Protein AF-A0A496AY98-F1 (afdb_monomer)

Foldseek 3Di:
DPVVVVVLVVLVVVLVVLVVVPVVPDPDPPPPPPPPPDDPDPLLVVLLVVLVVPQPLVLLLQLLLLLQQQLLQLLVVQCVVCVVDVPDPRHSVVSNVRSNVVNVVSVCCLVPPQDDDDCVVVPPDDPVSVVSNSVSNRVVNNVSSVVSSVSSNVSNCSVSVSVVVVVVVVVVVVD

Structure (mmCIF, N/CA/C/O backbone):
data_AF-A0A496AY98-F1
#
_entry.id   AF-A0A496AY98-F1
#
loop_
_atom_site.group_PDB
_atom_site.id
_atom_site.type_symbol
_atom_site.label_atom_id
_atom_site.label_alt_id
_atom_site.label_comp_id
_atom_site.label_asym_id
_atom_site.label_entity_id
_atom_site.label_seq_id
_atom_site.pdbx_PDB_ins_code
_atom_site.Cartn_x
_atom_site.Cartn_y
_atom_site.Cartn_z
_atom_site.occupancy
_atom_site.B_iso_or_equiv
_atom_site.auth_seq_id
_atom_site.auth_comp_id
_atom_site.auth_asym_id
_atom_site.auth_atom_id
_atom_site.pdbx_PDB_model_num
ATOM 1 N N . MET A 1 1 ? 15.383 -23.685 -27.620 1.00 56.69 1 MET A N 1
ATOM 2 C CA . MET A 1 1 ? 14.454 -22.530 -27.509 1.00 56.69 1 MET A CA 1
ATOM 3 C C . MET A 1 1 ? 13.157 -22.767 -26.703 1.00 56.69 1 MET 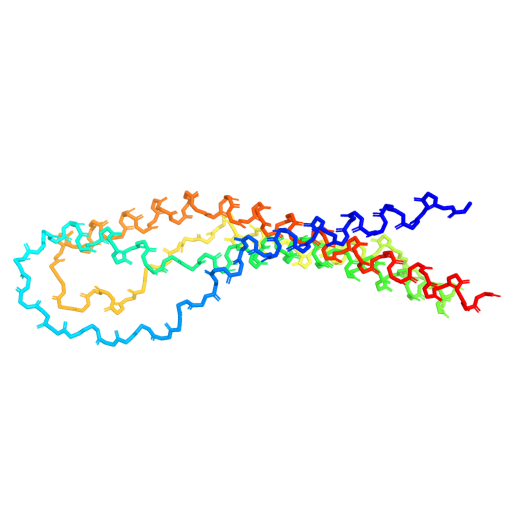A C 1
ATOM 5 O O . MET A 1 1 ? 12.570 -21.782 -26.281 1.00 56.69 1 MET A O 1
ATOM 9 N N . LYS A 1 2 ? 12.703 -23.999 -26.395 1.00 60.91 2 LYS A N 1
ATOM 10 C CA . LYS A 1 2 ? 11.416 -24.236 -25.680 1.00 60.91 2 LYS A CA 1
ATOM 11 C C . LYS A 1 2 ? 11.370 -23.822 -24.195 1.00 60.91 2 LYS A C 1
ATOM 13 O O . LYS A 1 2 ? 10.310 -23.447 -23.707 1.00 60.91 2 LYS A O 1
ATOM 18 N N . VAL A 1 3 ? 12.503 -23.826 -23.490 1.00 62.78 3 VAL A N 1
ATOM 19 C CA . VAL A 1 3 ? 12.557 -23.615 -22.025 1.00 62.78 3 VAL A CA 1
ATOM 20 C C . VAL A 1 3 ? 12.159 -22.189 -21.601 1.00 62.78 3 VAL A C 1
ATOM 22 O O . VAL A 1 3 ? 11.582 -21.991 -20.536 1.00 62.78 3 VAL A O 1
ATOM 25 N N . ARG A 1 4 ? 12.384 -21.185 -22.464 1.00 72.31 4 ARG A N 1
ATOM 26 C CA . ARG A 1 4 ? 11.986 -19.791 -22.191 1.00 72.31 4 ARG A CA 1
ATOM 27 C C . ARG A 1 4 ? 10.464 -19.588 -22.224 1.00 72.31 4 ARG A C 1
ATOM 29 O O . ARG A 1 4 ? 9.971 -18.671 -21.581 1.00 72.31 4 ARG A O 1
ATOM 36 N N . SER A 1 5 ? 9.713 -20.426 -22.944 1.00 75.88 5 SER A N 1
ATOM 37 C CA . SER A 1 5 ? 8.254 -20.286 -23.081 1.00 75.88 5 SER A CA 1
ATOM 38 C C . SER A 1 5 ? 7.500 -20.847 -21.870 1.00 75.88 5 SER A C 1
ATOM 40 O O . SER A 1 5 ? 6.614 -20.186 -21.331 1.00 75.88 5 SER A O 1
ATOM 42 N N . THR A 1 6 ? 7.907 -22.013 -21.364 1.00 75.81 6 THR A N 1
ATOM 43 C CA . THR A 1 6 ? 7.292 -22.643 -20.184 1.00 75.81 6 THR A CA 1
ATOM 44 C C . THR A 1 6 ? 7.462 -21.811 -18.917 1.00 75.81 6 THR A C 1
ATOM 46 O O . THR A 1 6 ? 6.512 -21.682 -18.148 1.00 75.81 6 THR A O 1
ATOM 49 N N . PHE A 1 7 ? 8.622 -21.176 -18.724 1.00 76.38 7 PHE A N 1
ATOM 50 C CA . PHE A 1 7 ? 8.847 -20.285 -17.581 1.00 76.38 7 PHE A CA 1
ATOM 51 C C . PHE A 1 7 ? 7.909 -19.062 -17.598 1.00 76.38 7 PHE A C 1
ATOM 53 O O . PHE A 1 7 ? 7.375 -18.677 -16.561 1.00 76.38 7 PHE A O 1
ATOM 60 N N . ARG A 1 8 ? 7.634 -18.497 -18.784 1.00 67.88 8 ARG A N 1
ATOM 61 C CA . ARG A 1 8 ? 6.717 -17.353 -18.961 1.00 67.88 8 ARG A CA 1
ATOM 62 C C . ARG A 1 8 ? 5.273 -17.718 -18.621 1.00 67.88 8 ARG A C 1
ATOM 64 O O . ARG A 1 8 ? 4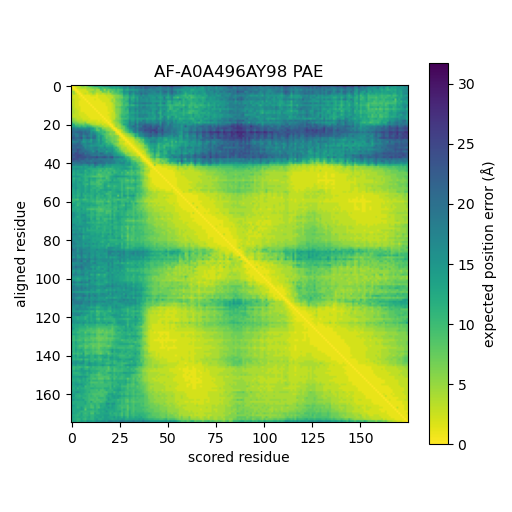.608 -16.977 -17.901 1.00 67.88 8 ARG A O 1
ATOM 71 N N . ILE A 1 9 ? 4.807 -18.869 -19.110 1.00 79.81 9 ILE A N 1
ATOM 72 C CA . ILE A 1 9 ? 3.455 -19.372 -18.827 1.00 79.81 9 ILE A CA 1
ATOM 73 C C . ILE A 1 9 ? 3.299 -19.641 -17.330 1.00 79.81 9 ILE A C 1
ATOM 75 O O . ILE A 1 9 ? 2.284 -19.264 -16.752 1.00 79.81 9 ILE A O 1
ATOM 79 N N . LEU A 1 10 ? 4.317 -20.224 -16.690 1.00 78.94 10 LEU A N 1
ATOM 80 C CA . LEU A 1 10 ? 4.304 -20.493 -15.255 1.00 78.94 10 LEU A CA 1
ATOM 81 C C . LEU A 1 10 ? 4.276 -19.199 -14.428 1.00 78.94 10 LEU A C 1
ATOM 83 O O . LEU A 1 10 ? 3.477 -19.096 -13.502 1.00 78.94 10 LEU A O 1
ATOM 87 N N . ALA A 1 11 ? 5.085 -18.197 -14.783 1.00 75.06 11 ALA A N 1
ATOM 88 C CA . ALA A 1 11 ? 5.097 -16.902 -14.102 1.00 75.06 11 ALA A CA 1
ATOM 89 C C . ALA A 1 11 ? 3.743 -16.177 -14.217 1.00 75.06 11 ALA A C 1
ATOM 91 O O . ALA A 1 11 ? 3.224 -15.682 -13.217 1.00 75.06 11 ALA A O 1
ATOM 92 N N . LEU A 1 12 ? 3.129 -16.182 -15.407 1.00 74.62 12 LEU A N 1
ATOM 93 C CA . LEU A 1 12 ? 1.782 -15.641 -15.617 1.00 74.62 12 LEU A CA 1
ATOM 94 C C . LEU A 1 12 ? 0.715 -16.421 -14.844 1.00 74.62 12 LEU A C 1
ATOM 96 O O . LEU A 1 12 ? -0.169 -15.812 -14.251 1.00 74.62 12 LEU A O 1
ATOM 100 N N . LEU A 1 13 ? 0.801 -17.753 -14.802 1.00 77.44 13 LEU A N 1
ATOM 101 C CA . LEU A 1 13 ? -0.115 -18.586 -14.020 1.00 77.44 13 LEU A CA 1
ATOM 102 C C . LEU A 1 13 ? 0.003 -18.300 -12.525 1.00 77.44 13 LEU A C 1
ATOM 104 O O . LEU A 1 13 ? -1.017 -18.142 -11.865 1.00 77.44 13 LEU A O 1
ATOM 108 N N . ILE A 1 14 ? 1.220 -18.174 -11.994 1.00 78.00 14 ILE A N 1
ATOM 109 C CA . ILE A 1 14 ? 1.449 -17.820 -10.588 1.00 78.00 14 ILE A CA 1
ATOM 110 C C . ILE A 1 14 ? 0.893 -16.420 -10.300 1.00 78.00 14 ILE A C 1
ATOM 112 O O . ILE A 1 14 ? 0.160 -16.248 -9.326 1.00 78.00 14 ILE A O 1
ATOM 116 N N . ALA A 1 15 ? 1.145 -15.442 -11.176 1.00 71.50 15 ALA A N 1
ATOM 117 C CA . ALA A 1 15 ? 0.587 -14.097 -11.058 1.00 71.50 15 ALA A CA 1
ATOM 118 C C . ALA A 1 15 ? -0.952 -14.108 -11.048 1.00 71.50 15 ALA A C 1
ATOM 120 O O . ALA A 1 15 ? -1.578 -13.503 -10.176 1.00 71.50 15 ALA A O 1
ATOM 121 N N . LEU A 1 16 ? -1.571 -14.849 -11.972 1.00 71.50 16 LEU A N 1
ATOM 122 C CA . LEU A 1 16 ? -3.023 -14.995 -12.070 1.00 71.50 16 LEU A CA 1
ATOM 123 C C . LEU A 1 16 ? -3.616 -15.754 -10.879 1.00 71.50 16 LEU A C 1
ATOM 125 O O . LEU A 1 16 ? -4.695 -15.393 -10.423 1.00 71.50 16 LEU A O 1
ATOM 129 N N . LEU A 1 17 ? -2.935 -16.765 -10.335 1.00 73.19 17 LEU A N 1
ATOM 130 C CA . LEU A 1 17 ? -3.382 -17.495 -9.143 1.00 73.19 17 LEU A CA 1
ATOM 131 C C . LEU A 1 17 ? -3.328 -16.612 -7.887 1.00 73.19 17 LEU A C 1
ATOM 133 O O . LEU A 1 17 ? -4.267 -16.622 -7.084 1.00 73.19 17 LEU A O 1
ATOM 137 N N . ILE A 1 18 ? -2.293 -15.777 -7.750 1.00 67.94 18 ILE A N 1
ATOM 138 C CA . ILE A 1 18 ? -2.200 -14.769 -6.682 1.00 67.94 18 ILE A CA 1
ATOM 139 C C . ILE A 1 18 ? -3.314 -13.717 -6.842 1.00 67.94 18 ILE A C 1
ATOM 141 O O . ILE A 1 18 ? -3.969 -13.344 -5.872 1.00 67.94 18 ILE A O 1
ATOM 145 N N . PHE A 1 19 ? -3.616 -13.284 -8.068 1.00 64.31 19 PHE A N 1
ATOM 146 C CA . PHE A 1 19 ? -4.676 -12.300 -8.315 1.00 64.31 19 PHE A CA 1
ATOM 147 C C . PHE A 1 19 ? -6.093 -12.875 -8.133 1.00 64.31 19 PHE A C 1
ATOM 149 O O . PHE A 1 19 ? -6.990 -12.218 -7.595 1.00 64.31 19 PHE A O 1
ATOM 156 N N . ARG A 1 20 ? -6.309 -14.131 -8.543 1.00 66.62 20 ARG A N 1
ATOM 157 C CA . ARG A 1 20 ? -7.599 -14.834 -8.450 1.00 66.62 20 ARG A CA 1
ATOM 158 C C . ARG A 1 20 ? -7.953 -15.209 -7.012 1.00 66.62 20 ARG A C 1
ATOM 160 O O . ARG A 1 20 ? -9.119 -15.153 -6.638 1.00 66.62 20 ARG A O 1
ATOM 167 N N . SER A 1 21 ? -6.959 -15.525 -6.184 1.00 56.84 21 SER A N 1
ATOM 168 C CA . SER A 1 21 ? -7.164 -15.765 -4.747 1.00 56.84 21 SER A CA 1
ATOM 169 C C . SER A 1 21 ? -7.500 -14.485 -3.965 1.00 56.84 21 SER A C 1
ATOM 171 O O . SER A 1 21 ? -8.144 -14.556 -2.918 1.00 56.84 21 SER A O 1
ATOM 173 N N . HIS A 1 22 ? -7.151 -13.305 -4.490 1.00 52.56 22 HIS A N 1
ATOM 174 C CA . HIS A 1 22 ? -7.416 -12.016 -3.842 1.00 52.56 22 HIS A CA 1
ATOM 175 C C . HIS A 1 22 ? -8.598 -11.219 -4.405 1.00 52.56 22 HIS A C 1
ATOM 177 O O . HIS A 1 22 ? -9.028 -10.263 -3.764 1.00 52.56 22 HIS A O 1
ATOM 183 N N . SER A 1 23 ? -9.194 -11.620 -5.529 1.00 47.19 23 SER A N 1
ATOM 184 C CA . SER A 1 23 ? -10.321 -10.906 -6.159 1.00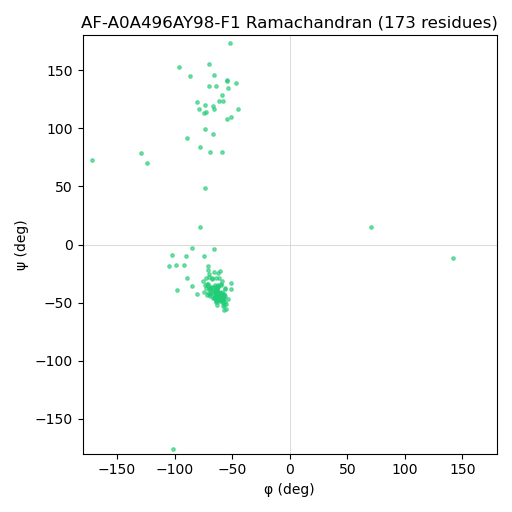 47.19 23 SER A CA 1
ATOM 185 C C . SER A 1 23 ? -11.689 -11.129 -5.493 1.00 47.19 23 SER A C 1
ATOM 187 O O . SER A 1 23 ? -12.705 -10.662 -6.002 1.00 47.19 23 SER A O 1
ATOM 189 N N . VAL A 1 24 ? -11.741 -11.665 -4.266 1.00 50.00 24 VAL A N 1
ATOM 190 C CA . VAL A 1 24 ? -12.895 -11.480 -3.353 1.00 50.00 24 VAL A CA 1
ATOM 191 C C . VAL A 1 24 ? -12.889 -10.038 -2.795 1.00 50.00 24 VAL A C 1
ATOM 193 O O . VAL A 1 24 ? -12.958 -9.791 -1.591 1.00 50.00 24 VAL A O 1
ATOM 196 N N . PHE A 1 25 ? -12.731 -9.051 -3.680 1.00 52.72 25 PHE A N 1
ATOM 197 C CA . PHE A 1 25 ? -12.411 -7.659 -3.369 1.00 52.72 25 PHE A CA 1
ATOM 198 C C . PHE A 1 25 ? -13.449 -6.707 -3.956 1.00 52.72 25 PHE A C 1
ATOM 200 O O . PHE A 1 25 ? -13.190 -5.890 -4.832 1.00 52.72 25 PHE A O 1
ATOM 207 N N . GLY A 1 26 ? -14.636 -6.752 -3.371 1.00 44.59 26 GLY A N 1
ATOM 208 C CA . GLY A 1 26 ? -15.687 -5.790 -3.655 1.00 44.59 26 GLY A CA 1
ATOM 209 C C . GLY A 1 26 ? -16.848 -5.971 -2.702 1.00 44.59 26 GLY A C 1
ATOM 210 O O . GLY A 1 26 ? -17.906 -6.432 -3.106 1.00 44.59 26 GLY A O 1
ATOM 211 N N . ARG A 1 27 ? -16.694 -5.586 -1.428 1.00 52.72 27 ARG A N 1
ATOM 212 C CA . ARG A 1 27 ? -17.889 -5.091 -0.740 1.00 52.72 27 ARG A CA 1
ATOM 213 C C . ARG A 1 27 ? -18.126 -3.711 -1.338 1.00 52.72 27 ARG A C 1
ATOM 215 O O . ARG A 1 27 ? -17.418 -2.772 -0.984 1.00 52.72 27 ARG A O 1
ATOM 222 N N . GLY A 1 28 ? -19.053 -3.628 -2.293 1.00 53.25 28 GLY A N 1
ATOM 223 C CA . GLY A 1 28 ? -19.648 -2.356 -2.695 1.00 53.25 28 GLY A CA 1
ATOM 224 C C . GLY A 1 28 ? -20.189 -1.600 -1.471 1.00 53.25 28 GLY A C 1
ATOM 225 O O . GLY A 1 28 ? -20.172 -2.153 -0.361 1.00 53.25 28 GLY A O 1
ATOM 226 N N . PRO A 1 29 ? -20.652 -0.348 -1.635 1.00 52.97 29 PRO A N 1
ATOM 227 C CA . PRO A 1 29 ? -21.286 0.401 -0.552 1.00 52.97 29 PRO A CA 1
ATOM 228 C C . PRO A 1 29 ? -22.272 -0.522 0.163 1.00 52.97 29 PRO A C 1
ATOM 230 O O . PRO A 1 29 ? -23.173 -1.077 -0.469 1.00 52.97 29 PRO A O 1
ATOM 233 N N . ARG A 1 30 ? -22.017 -0.803 1.452 1.00 57.91 30 ARG A N 1
ATOM 234 C CA . ARG A 1 30 ? -22.844 -1.766 2.181 1.00 57.91 30 ARG A CA 1
ATOM 235 C C . ARG A 1 30 ? -24.273 -1.237 2.109 1.00 57.91 30 ARG A C 1
ATOM 237 O O . ARG A 1 30 ? -24.484 -0.099 2.534 1.00 57.91 30 ARG A O 1
ATOM 244 N N . PRO A 1 31 ? -25.240 -2.019 1.601 1.00 63.38 31 PRO A N 1
ATOM 245 C CA . PRO A 1 31 ? -26.630 -1.617 1.701 1.00 63.38 31 PRO A CA 1
ATOM 246 C C . PRO A 1 31 ? -26.912 -1.331 3.176 1.00 63.38 31 PRO A C 1
ATOM 248 O O . PRO A 1 31 ? -26.463 -2.093 4.044 1.00 63.38 31 PRO A O 1
ATOM 251 N N . LYS A 1 32 ? -27.588 -0.209 3.469 1.00 61.47 32 LYS A N 1
ATOM 252 C CA . LYS A 1 32 ? -28.058 0.096 4.826 1.00 61.47 32 LYS A CA 1
ATOM 253 C C . LYS A 1 32 ? -28.809 -1.141 5.306 1.00 61.47 32 LYS A C 1
ATOM 255 O O . LYS A 1 32 ? -29.838 -1.501 4.738 1.00 61.47 32 LYS A O 1
ATOM 260 N N . LYS A 1 33 ? -28.225 -1.859 6.270 1.00 59.69 33 LYS A N 1
ATOM 261 C CA . LYS A 1 33 ? -28.812 -3.101 6.772 1.00 59.69 33 LYS A CA 1
ATOM 262 C C . LYS A 1 33 ? -30.198 -2.745 7.310 1.00 59.69 33 LYS A C 1
ATOM 264 O O . LYS A 1 33 ? -30.266 -1.807 8.104 1.00 59.69 33 LYS A O 1
ATOM 269 N N . PRO A 1 34 ? -31.265 -3.452 6.900 1.00 67.50 34 PRO A N 1
ATOM 270 C CA . PRO A 1 34 ? -32.580 -3.232 7.476 1.00 67.50 34 PRO A CA 1
ATOM 271 C C . PRO A 1 34 ? -32.478 -3.373 8.993 1.00 67.50 34 PRO A C 1
ATOM 273 O O . PRO A 1 34 ? -31.718 -4.208 9.502 1.00 67.50 34 PRO A O 1
ATOM 276 N N . GLU A 1 35 ? -33.192 -2.505 9.697 1.00 62.25 35 GLU A N 1
ATOM 277 C CA . GLU A 1 35 ? -33.171 -2.386 11.149 1.00 62.25 35 GLU A CA 1
ATOM 278 C C . GLU A 1 35 ? -33.839 -3.621 11.772 1.00 62.25 35 GLU A C 1
ATOM 280 O O . GLU A 1 35 ? -35.014 -3.649 12.120 1.00 62.25 35 GLU A O 1
ATOM 285 N N . VAL A 1 36 ? -33.095 -4.725 11.837 1.00 68.94 36 VAL A N 1
ATOM 286 C CA . VAL A 1 36 ? -33.545 -5.943 12.507 1.00 68.94 36 VAL A CA 1
ATOM 287 C C . VAL A 1 36 ? -33.473 -5.678 14.009 1.00 68.94 36 VAL A C 1
ATOM 289 O O . VAL A 1 36 ? -32.375 -5.434 14.515 1.00 68.94 36 VAL A O 1
ATOM 292 N N . LYS A 1 37 ? -34.609 -5.778 14.720 1.00 65.38 37 LYS A N 1
ATOM 293 C CA . LYS A 1 37 ? -34.696 -5.809 16.196 1.00 65.38 37 LYS A CA 1
ATOM 294 C C . LYS A 1 37 ? -33.881 -6.989 16.744 1.00 65.38 37 LYS A C 1
ATOM 296 O O . LYS A 1 37 ? -34.403 -8.062 17.029 1.00 65.38 37 LYS A O 1
ATOM 301 N N . ARG A 1 38 ? -32.564 -6.825 16.826 1.00 63.66 38 ARG A N 1
ATOM 302 C CA . ARG A 1 38 ? -31.641 -7.779 17.444 1.00 63.66 38 ARG A CA 1
ATOM 303 C C . ARG A 1 38 ? -31.571 -7.463 18.929 1.00 63.66 38 ARG A C 1
ATOM 305 O O . ARG A 1 38 ? -31.602 -6.293 19.304 1.00 63.66 38 ARG A O 1
ATOM 312 N N . LYS A 1 39 ? -31.435 -8.499 19.765 1.00 72.19 39 LYS A N 1
ATOM 313 C CA . LYS A 1 39 ? -31.049 -8.318 21.172 1.00 72.19 39 LYS A CA 1
ATOM 314 C C . LYS A 1 39 ? -29.854 -7.357 21.235 1.00 72.19 39 LYS A C 1
ATOM 316 O O . LYS A 1 39 ? -28.978 -7.484 20.371 1.00 72.19 39 LYS A O 1
ATOM 321 N N . PRO A 1 40 ? -29.822 -6.419 22.200 1.00 70.12 40 PRO A N 1
ATOM 322 C CA . PRO A 1 40 ? -28.729 -5.469 22.329 1.00 70.12 40 PRO A CA 1
ATOM 323 C C . PRO A 1 40 ? -27.424 -6.258 22.418 1.00 70.12 40 PRO A C 1
ATOM 325 O O . PRO A 1 40 ? -27.170 -6.985 23.376 1.00 70.12 40 PRO A O 1
ATOM 328 N N . ILE A 1 41 ? -26.642 -6.191 21.343 1.00 78.19 41 ILE A N 1
ATOM 329 C CA . ILE A 1 41 ? -25.286 -6.722 21.316 1.00 78.19 41 ILE A CA 1
ATOM 330 C C . ILE A 1 41 ? -24.515 -5.891 22.340 1.00 78.19 41 ILE A C 1
ATOM 332 O O . ILE A 1 41 ? -24.691 -4.672 22.376 1.00 78.19 41 ILE A O 1
ATOM 336 N N . SER A 1 42 ? -23.692 -6.523 23.180 1.00 89.62 42 SER A N 1
ATOM 337 C CA . SER A 1 42 ? -22.892 -5.762 24.141 1.00 89.62 42 SER A CA 1
ATOM 338 C C . SER A 1 42 ? -22.080 -4.694 23.401 1.00 89.62 42 SER A C 1
ATOM 340 O O . SER A 1 42 ? -21.571 -4.938 22.299 1.00 89.62 42 SER A O 1
ATOM 342 N N . ALA A 1 43 ? -21.958 -3.508 24.001 1.00 86.50 43 ALA A N 1
ATOM 343 C CA . ALA A 1 43 ? -21.203 -2.399 23.417 1.00 86.50 43 ALA A CA 1
ATOM 344 C C . ALA A 1 43 ? -19.786 -2.839 23.000 1.00 86.50 43 ALA A C 1
ATOM 346 O O . ALA A 1 43 ? -19.275 -2.414 21.967 1.00 86.50 43 ALA A O 1
ATOM 347 N N . GLU A 1 44 ? -19.198 -3.779 23.743 1.00 90.38 44 GLU A N 1
ATOM 348 C CA . GLU A 1 44 ? -17.901 -4.383 23.455 1.00 90.38 44 GLU A CA 1
ATOM 349 C C . GLU A 1 44 ? -17.869 -5.182 22.139 1.00 90.38 44 GLU A C 1
ATOM 351 O O . GLU A 1 44 ? -16.950 -5.026 21.331 1.00 90.38 44 GLU A O 1
ATOM 356 N N . VAL A 1 45 ? -18.865 -6.040 21.893 1.00 90.94 45 VAL A N 1
ATOM 357 C CA . VAL A 1 45 ? -18.923 -6.855 20.669 1.00 90.94 45 VAL A CA 1
ATOM 358 C C . VAL A 1 45 ? -19.184 -5.971 19.451 1.00 90.94 45 VAL A C 1
ATOM 360 O O . VAL A 1 45 ? -18.609 -6.211 18.386 1.00 90.94 45 VAL A O 1
ATOM 363 N N . GLN A 1 46 ? -20.007 -4.929 19.603 1.00 91.94 46 GLN A N 1
ATOM 364 C CA . GLN A 1 46 ? -20.217 -3.945 18.542 1.00 91.94 46 GLN A CA 1
ATOM 365 C C . GLN A 1 46 ? -18.925 -3.178 18.236 1.00 91.94 46 GLN A C 1
ATOM 367 O O . GLN A 1 46 ? -18.519 -3.131 17.077 1.00 91.94 46 GLN A O 1
ATOM 372 N N . ALA A 1 47 ? -18.243 -2.667 19.266 1.00 91.44 47 ALA A N 1
ATOM 373 C CA . ALA A 1 47 ? -16.990 -1.932 19.125 1.00 91.44 47 ALA A CA 1
ATOM 374 C C . ALA A 1 47 ? -15.914 -2.756 18.406 1.00 91.44 47 ALA A C 1
ATOM 376 O O . ALA A 1 47 ? -15.248 -2.248 17.508 1.00 91.44 47 ALA A O 1
ATOM 377 N N . LYS A 1 48 ? -15.775 -4.045 18.748 1.00 93.69 48 LYS A N 1
ATOM 378 C CA . LYS A 1 48 ? -14.821 -4.946 18.081 1.00 93.69 48 LYS A CA 1
ATOM 379 C C . LYS A 1 48 ? -15.124 -5.116 16.595 1.00 93.69 48 LYS A C 1
ATOM 381 O O . LYS A 1 48 ? -14.210 -5.042 15.779 1.00 93.69 48 LYS A O 1
ATOM 386 N N . ARG A 1 49 ? -16.393 -5.340 16.244 1.00 92.38 49 ARG A N 1
ATOM 387 C CA . ARG A 1 49 ? -16.800 -5.542 14.848 1.00 92.38 49 ARG A CA 1
ATOM 388 C C . ARG A 1 49 ? -16.620 -4.274 14.019 1.00 92.38 49 ARG A C 1
ATOM 390 O O . ARG A 1 49 ? -16.071 -4.358 12.926 1.00 92.38 49 ARG A O 1
ATOM 397 N N . ASP A 1 50 ? -17.061 -3.131 14.536 1.00 93.62 50 ASP A N 1
ATOM 398 C CA . ASP A 1 50 ? -16.941 -1.853 13.831 1.00 93.62 50 ASP A CA 1
ATOM 399 C C . ASP A 1 50 ? -15.460 -1.480 13.652 1.00 93.62 50 ASP A C 1
ATOM 401 O O . ASP A 1 50 ? -15.053 -1.103 12.555 1.00 93.62 50 ASP A O 1
ATOM 405 N N . ALA A 1 51 ? -14.626 -1.701 14.677 1.00 93.00 51 ALA A N 1
ATOM 406 C CA . ALA A 1 51 ? -13.188 -1.461 14.588 1.00 93.00 51 ALA A CA 1
ATOM 407 C C . ALA A 1 51 ? -12.508 -2.347 13.536 1.00 93.00 51 ALA A C 1
ATOM 409 O O . ALA A 1 51 ? -11.582 -1.890 12.880 1.00 93.00 51 ALA A O 1
ATOM 410 N N . GLU A 1 52 ? -12.934 -3.602 13.364 1.00 91.12 52 GLU A N 1
ATOM 411 C CA . GLU A 1 52 ? -12.405 -4.491 12.318 1.00 91.12 52 GLU A CA 1
ATOM 412 C C . GLU A 1 52 ? -12.893 -4.119 10.915 1.00 91.12 52 GLU A C 1
ATOM 414 O O . GLU A 1 52 ? -12.154 -4.278 9.940 1.00 91.12 52 GLU A O 1
ATOM 419 N N . ASP A 1 53 ? -14.129 -3.635 10.812 1.00 90.75 53 ASP A N 1
ATOM 420 C CA . ASP A 1 53 ? -14.748 -3.237 9.552 1.00 90.75 53 ASP A CA 1
ATOM 421 C C . ASP A 1 53 ? -14.165 -1.931 8.988 1.00 90.75 53 ASP A C 1
ATOM 423 O O . ASP A 1 53 ? -14.127 -1.780 7.765 1.00 90.75 53 ASP A O 1
ATOM 427 N N . ASP A 1 54 ? -13.673 -1.039 9.852 1.00 92.88 54 ASP A N 1
ATOM 428 C CA . ASP A 1 54 ? -13.072 0.247 9.469 1.00 92.88 54 ASP A CA 1
ATOM 429 C C . ASP A 1 54 ? -11.580 0.138 9.097 1.00 92.88 54 ASP A C 1
ATOM 431 O O . ASP A 1 54 ? -10.962 1.104 8.648 1.00 92.88 54 ASP A O 1
ATOM 435 N N . LEU A 1 55 ? -10.977 -1.050 9.219 1.00 90.12 55 LEU A N 1
ATOM 436 C CA . LEU A 1 55 ? -9.590 -1.269 8.808 1.00 90.12 55 LEU A CA 1
ATOM 437 C C . LEU A 1 55 ? -9.472 -1.291 7.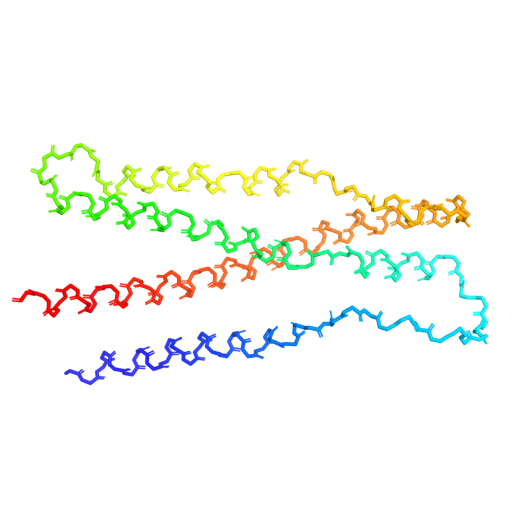285 1.00 90.12 55 LEU A C 1
ATOM 439 O O . LEU A 1 55 ? -9.910 -2.226 6.606 1.00 90.12 55 LEU A O 1
ATOM 443 N N . ASN A 1 56 ? -8.777 -0.296 6.740 1.00 88.88 56 ASN A N 1
ATOM 444 C CA . ASN A 1 56 ? -8.513 -0.218 5.312 1.00 88.88 56 ASN A CA 1
ATOM 445 C C . ASN A 1 56 ? -7.381 -1.176 4.893 1.00 88.88 56 ASN A C 1
ATOM 447 O O . ASN A 1 56 ? -6.221 -0.799 4.756 1.00 88.88 56 ASN A O 1
ATOM 451 N N . LYS A 1 57 ? -7.722 -2.446 4.659 1.00 89.56 57 LYS A N 1
ATOM 452 C CA . LYS A 1 57 ? -6.769 -3.467 4.181 1.00 89.56 57 LYS A CA 1
ATOM 453 C C . LYS A 1 57 ? -6.134 -3.098 2.833 1.00 89.56 57 LYS A C 1
ATOM 455 O O . LYS A 1 57 ? -4.967 -3.400 2.610 1.00 89.56 57 LYS A O 1
ATOM 460 N N . ARG A 1 58 ? -6.893 -2.428 1.950 1.00 88.31 58 ARG A N 1
ATOM 461 C CA . ARG A 1 58 ? -6.428 -1.973 0.622 1.00 88.31 58 ARG A CA 1
ATOM 462 C C . ARG A 1 58 ? -5.266 -1.013 0.744 1.00 88.31 58 ARG A C 1
ATOM 464 O O . ARG A 1 58 ? -4.299 -1.150 0.007 1.00 88.31 58 ARG A O 1
ATOM 471 N N . PHE A 1 59 ? -5.377 -0.078 1.682 1.00 89.62 59 PHE A N 1
ATOM 472 C CA . PHE A 1 59 ? -4.329 0.890 1.950 1.00 89.62 59 PHE A CA 1
ATOM 473 C C . PHE A 1 59 ? -3.000 0.185 2.245 1.00 89.62 59 PHE A C 1
ATOM 475 O O . PHE A 1 59 ? -2.030 0.429 1.541 1.00 89.62 59 PHE A O 1
ATOM 482 N N . TRP A 1 60 ? -2.983 -0.780 3.173 1.00 90.50 60 TRP A N 1
ATOM 483 C CA . TRP A 1 60 ? -1.758 -1.496 3.555 1.00 90.50 60 TRP A CA 1
ATOM 484 C C . TRP A 1 60 ? -1.148 -2.343 2.433 1.00 90.50 60 TRP A C 1
ATOM 486 O O . TRP A 1 60 ? 0.078 -2.394 2.314 1.00 90.50 60 TRP A O 1
ATOM 496 N N . ILE A 1 61 ? -1.980 -2.973 1.595 1.00 92.00 61 ILE A N 1
ATOM 497 C CA . ILE A 1 61 ? -1.512 -3.663 0.381 1.00 92.00 61 ILE A CA 1
ATOM 498 C C . ILE A 1 61 ? -0.890 -2.650 -0.587 1.00 92.00 61 ILE A C 1
ATOM 500 O O . ILE A 1 61 ? 0.214 -2.866 -1.076 1.00 92.00 61 ILE A O 1
ATOM 504 N N . GLY A 1 62 ? -1.563 -1.520 -0.823 1.00 89.56 62 GLY A N 1
ATOM 505 C CA . GLY A 1 62 ? -1.069 -0.453 -1.693 1.00 89.56 62 GLY A CA 1
ATOM 506 C C . GLY A 1 62 ? 0.276 0.107 -1.231 1.00 89.56 62 GLY A C 1
ATOM 507 O O . GLY A 1 62 ? 1.180 0.260 -2.049 1.00 89.56 62 GLY A O 1
ATOM 508 N N . THR A 1 63 ? 0.445 0.322 0.077 1.00 89.88 63 THR A N 1
ATOM 509 C CA . THR A 1 63 ? 1.726 0.720 0.681 1.00 89.88 63 THR A CA 1
ATOM 510 C C . THR A 1 63 ? 2.838 -0.275 0.340 1.00 89.88 63 THR A C 1
ATOM 512 O O . THR A 1 63 ? 3.930 0.136 -0.041 1.00 89.88 63 THR A O 1
ATOM 515 N N . GLY A 1 64 ? 2.558 -1.581 0.421 1.00 90.00 64 GLY A N 1
ATOM 516 C CA . GLY A 1 64 ? 3.522 -2.627 0.068 1.00 90.00 64 GLY A CA 1
ATOM 517 C C . GLY A 1 64 ? 3.874 -2.654 -1.417 1.00 90.00 64 GLY A C 1
ATOM 518 O O . GLY A 1 64 ? 5.047 -2.768 -1.760 1.00 90.00 64 GLY A O 1
ATOM 519 N N . CYS A 1 65 ? 2.883 -2.493 -2.299 1.00 91.81 65 CYS A N 1
ATOM 520 C CA . CYS A 1 65 ? 3.125 -2.404 -3.740 1.00 91.81 65 CYS A CA 1
ATOM 521 C C . CYS A 1 65 ? 3.994 -1.189 -4.088 1.00 91.81 65 CYS A C 1
ATOM 523 O O . CYS A 1 65 ? 4.951 -1.319 -4.848 1.00 91.81 65 CYS A O 1
ATOM 525 N N . ALA A 1 66 ? 3.683 -0.015 -3.526 1.00 89.56 66 ALA A N 1
ATOM 526 C CA . ALA A 1 66 ? 4.416 1.223 -3.789 1.00 89.56 66 ALA A CA 1
ATOM 527 C C . ALA A 1 66 ? 5.900 1.110 -3.411 1.00 89.56 66 ALA A C 1
ATOM 529 O O . ALA A 1 66 ? 6.752 1.630 -4.127 1.00 89.56 66 ALA A O 1
ATOM 530 N N . PHE A 1 67 ? 6.209 0.369 -2.342 1.00 89.69 67 PHE A N 1
ATOM 531 C CA . PHE A 1 67 ? 7.583 0.128 -1.906 1.00 89.69 67 PHE A CA 1
ATOM 532 C C . PHE A 1 67 ? 8.436 -0.604 -2.955 1.00 89.69 67 PHE A C 1
ATOM 534 O O . PHE A 1 67 ? 9.642 -0.399 -3.006 1.00 89.69 67 PHE A O 1
ATOM 541 N N . ILE A 1 68 ? 7.823 -1.432 -3.808 1.00 91.94 68 ILE A N 1
ATOM 542 C CA . ILE A 1 68 ? 8.522 -2.176 -4.869 1.00 91.94 68 ILE A CA 1
ATOM 543 C C . ILE A 1 68 ? 8.418 -1.479 -6.227 1.00 91.94 68 ILE A C 1
ATOM 545 O O . ILE A 1 68 ? 9.377 -1.461 -6.997 1.00 91.94 68 ILE A O 1
ATOM 549 N N . LEU A 1 69 ? 7.257 -0.902 -6.539 1.00 90.69 69 LEU A N 1
ATOM 550 C CA . LEU A 1 69 ? 7.006 -0.289 -7.841 1.00 90.69 69 LEU A CA 1
ATOM 551 C C . LEU A 1 69 ? 7.793 1.014 -8.028 1.00 90.69 69 LEU A C 1
ATOM 553 O O . LEU A 1 69 ? 8.341 1.231 -9.104 1.00 90.69 69 LEU A O 1
ATOM 557 N N . LEU A 1 70 ? 7.877 1.873 -7.004 1.00 91.69 70 LEU A N 1
ATOM 558 C CA . LEU A 1 70 ? 8.539 3.178 -7.133 1.00 91.69 70 LEU A CA 1
ATOM 559 C C . LEU A 1 70 ? 10.052 3.065 -7.404 1.00 91.69 70 LEU A C 1
ATOM 561 O O . LEU A 1 70 ? 10.513 3.713 -8.346 1.00 91.69 70 LEU A O 1
ATOM 565 N N . PRO A 1 71 ? 10.830 2.223 -6.690 1.00 90.19 71 PRO A N 1
ATOM 566 C CA . PRO A 1 71 ? 12.247 2.030 -6.998 1.00 90.19 71 PRO A CA 1
ATOM 567 C C . PRO A 1 71 ? 12.461 1.443 -8.391 1.00 90.19 71 PRO A C 1
ATOM 569 O O . PRO A 1 71 ? 13.314 1.915 -9.136 1.00 90.19 71 PRO A O 1
ATOM 572 N N . ALA A 1 72 ? 11.643 0.461 -8.774 1.00 89.50 72 ALA A N 1
ATOM 573 C CA . ALA A 1 72 ? 11.759 -0.188 -10.072 1.00 89.50 72 ALA A CA 1
ATOM 574 C C . ALA A 1 72 ? 11.462 0.755 -11.247 1.00 89.50 72 ALA A C 1
ATOM 576 O O . ALA A 1 72 ? 12.163 0.719 -12.257 1.00 89.50 72 ALA A O 1
ATOM 577 N N . LEU A 1 73 ? 10.451 1.620 -11.112 1.00 89.94 73 LEU A N 1
ATOM 578 C CA . LEU A 1 73 ? 10.172 2.670 -12.093 1.00 89.94 73 LEU A CA 1
ATOM 579 C C . LEU A 1 73 ? 11.327 3.672 -12.180 1.00 89.94 73 LEU A C 1
ATOM 581 O O . LEU A 1 73 ? 11.685 4.084 -13.281 1.00 89.94 73 LEU A O 1
ATOM 585 N N . GLY A 1 74 ? 11.939 4.008 -11.042 1.00 88.81 74 GLY A N 1
ATOM 586 C CA . GLY A 1 74 ? 13.152 4.817 -10.989 1.00 88.81 74 GLY A CA 1
ATOM 587 C C . GLY A 1 74 ? 14.301 4.191 -11.783 1.00 88.81 74 GLY A C 1
ATOM 588 O O . GLY A 1 74 ? 14.832 4.832 -12.688 1.00 88.81 74 GLY A O 1
ATOM 589 N N . CYS A 1 75 ? 14.630 2.919 -11.522 1.00 87.62 75 CYS A N 1
ATOM 590 C CA . CYS A 1 75 ? 15.636 2.175 -12.292 1.00 87.62 75 CYS A CA 1
ATOM 591 C C . CYS A 1 75 ? 15.347 2.201 -13.791 1.00 87.62 75 CYS A C 1
ATOM 593 O O . CYS A 1 75 ? 16.243 2.441 -14.599 1.00 87.62 75 CYS A O 1
ATOM 595 N N . PHE A 1 76 ? 14.092 1.938 -14.163 1.00 87.69 76 PHE A N 1
ATOM 596 C CA . PHE A 1 76 ? 13.689 1.878 -15.560 1.00 87.69 76 PHE A CA 1
ATOM 597 C C . PHE A 1 76 ? 13.843 3.236 -16.255 1.00 87.69 76 PHE A C 1
ATOM 599 O O . PHE A 1 76 ? 14.354 3.304 -17.375 1.00 87.69 76 PHE A O 1
ATOM 606 N N . ALA A 1 77 ? 13.442 4.319 -15.587 1.00 88.62 77 ALA A N 1
ATOM 607 C CA . ALA A 1 77 ? 13.616 5.674 -16.090 1.00 88.62 77 ALA A CA 1
ATOM 608 C C . ALA A 1 77 ? 15.104 6.017 -16.268 1.00 88.62 77 ALA A C 1
ATOM 610 O O . ALA A 1 77 ? 15.485 6.479 -17.339 1.00 88.62 77 ALA A O 1
ATOM 611 N N . GLY A 1 78 ? 15.946 5.709 -15.275 1.00 86.69 78 GLY A N 1
ATOM 612 C CA . GLY A 1 78 ? 17.399 5.908 -15.354 1.00 86.69 78 GLY A CA 1
ATOM 613 C C . GLY A 1 78 ? 18.038 5.164 -16.524 1.00 86.69 78 GLY A C 1
ATOM 614 O O . GLY A 1 78 ? 18.718 5.764 -17.352 1.00 86.69 78 GLY A O 1
ATOM 615 N N . ALA A 1 79 ? 17.727 3.874 -16.676 1.00 86.25 79 ALA A N 1
ATOM 616 C CA . ALA A 1 79 ? 18.220 3.072 -17.795 1.00 86.25 79 ALA A CA 1
ATOM 617 C C . ALA A 1 79 ? 17.745 3.597 -19.163 1.00 86.25 79 ALA A C 1
ATOM 619 O O . ALA A 1 79 ? 18.482 3.536 -20.146 1.00 86.25 79 ALA A O 1
ATOM 620 N N . SER A 1 80 ? 16.517 4.118 -19.238 1.00 84.75 80 SER A N 1
ATOM 621 C CA . SER A 1 80 ? 15.973 4.689 -20.474 1.00 84.75 80 SER A CA 1
ATOM 622 C C . SER A 1 80 ? 16.674 5.996 -20.852 1.00 84.75 80 SER A C 1
ATOM 624 O O . SER A 1 80 ? 17.014 6.185 -22.018 1.00 84.75 80 SER A O 1
ATOM 626 N N . VAL A 1 81 ? 16.939 6.872 -19.878 1.00 88.00 81 VAL A N 1
ATOM 627 C CA . VAL A 1 81 ? 17.667 8.133 -20.097 1.00 88.00 81 VAL A CA 1
ATOM 628 C C . VAL A 1 81 ? 19.098 7.863 -20.559 1.00 88.00 81 VAL A C 1
ATOM 630 O O . VAL A 1 81 ? 19.504 8.416 -21.579 1.00 88.00 81 VAL A O 1
ATOM 633 N N . ALA A 1 82 ? 19.811 6.946 -19.898 1.00 87.19 82 ALA A N 1
ATOM 634 C CA . ALA A 1 82 ? 21.177 6.575 -20.269 1.00 87.19 82 ALA A CA 1
ATOM 635 C C . ALA A 1 82 ? 21.288 6.035 -21.708 1.00 87.19 82 ALA A C 1
ATOM 637 O O . ALA A 1 82 ? 22.305 6.232 -22.371 1.00 87.19 82 ALA A O 1
ATOM 638 N N . ARG A 1 83 ? 20.237 5.375 -22.217 1.00 85.94 83 ARG A N 1
ATOM 639 C CA . ARG A 1 83 ? 20.184 4.903 -23.611 1.00 85.94 83 ARG A CA 1
ATOM 640 C C . ARG A 1 83 ? 19.957 6.021 -24.620 1.00 85.94 83 ARG A C 1
ATOM 642 O O . ARG A 1 83 ? 20.544 5.985 -25.694 1.00 85.94 83 ARG A O 1
ATOM 649 N N . VAL A 1 84 ? 19.082 6.976 -24.306 1.00 90.56 84 VAL A N 1
ATOM 650 C CA . VAL A 1 84 ? 18.761 8.087 -25.217 1.00 90.56 84 VAL A CA 1
ATOM 651 C C . VAL A 1 84 ? 19.884 9.125 -25.242 1.00 90.56 84 VAL A C 1
ATOM 653 O O . VAL A 1 84 ? 20.116 9.742 -26.278 1.00 90.56 84 VAL A O 1
ATOM 656 N N . ASN A 1 85 ? 20.593 9.307 -24.127 1.00 93.12 85 ASN A N 1
ATOM 657 C CA . ASN A 1 85 ? 21.685 10.265 -24.005 1.00 93.12 85 ASN A CA 1
ATOM 658 C C . ASN A 1 85 ? 22.946 9.599 -23.420 1.00 93.12 85 ASN A C 1
ATOM 660 O O . ASN A 1 85 ? 23.219 9.750 -22.225 1.00 93.12 85 ASN A O 1
ATOM 664 N N . PRO A 1 86 ? 23.715 8.853 -24.237 1.00 85.38 86 PRO A N 1
ATOM 665 C CA . PRO A 1 86 ? 24.963 8.234 -23.804 1.00 85.38 86 PRO A CA 1
ATOM 666 C C . PRO A 1 86 ? 25.991 9.334 -23.498 1.00 85.38 86 PRO A C 1
ATOM 668 O O . PRO A 1 86 ? 26.647 9.865 -24.389 1.00 85.38 86 PRO A O 1
ATOM 671 N N . GLY A 1 87 ? 26.077 9.723 -22.228 1.00 89.50 87 GLY A N 1
ATOM 672 C CA . GLY A 1 87 ? 26.841 10.883 -21.762 1.00 89.50 87 GLY A CA 1
ATOM 673 C C . GLY A 1 87 ? 26.146 11.658 -20.644 1.00 89.50 87 GLY A C 1
ATOM 674 O O . GLY A 1 87 ? 26.774 12.499 -20.011 1.00 89.50 87 GLY A O 1
ATOM 675 N N . SER A 1 88 ? 24.867 11.377 -20.369 1.00 89.44 88 SER A N 1
ATOM 676 C CA . SER A 1 88 ? 24.229 11.869 -19.152 1.00 89.44 88 SER A CA 1
ATOM 677 C C . SER A 1 88 ? 24.793 11.163 -17.922 1.00 89.44 88 SER A C 1
ATOM 679 O O . SER A 1 88 ? 24.824 9.934 -17.894 1.00 89.44 88 SER A O 1
ATOM 681 N N . ASP A 1 89 ? 25.072 11.921 -16.863 1.00 89.44 89 ASP A N 1
ATOM 682 C CA . ASP A 1 89 ? 25.394 11.381 -15.530 1.00 89.44 89 ASP A CA 1
ATOM 683 C C . ASP A 1 89 ? 24.206 10.641 -14.876 1.00 89.44 89 ASP A C 1
ATOM 685 O O . ASP A 1 89 ? 24.318 10.089 -13.786 1.00 89.44 89 ASP A O 1
ATOM 689 N N . PHE A 1 90 ? 23.036 10.647 -15.525 1.00 83.69 90 PHE A N 1
ATOM 690 C CA . PHE A 1 90 ? 21.820 10.009 -15.042 1.00 83.69 90 PHE A CA 1
ATOM 691 C C . PHE A 1 90 ? 21.732 8.559 -15.521 1.00 83.69 90 PHE A C 1
ATOM 693 O O . PHE A 1 90 ? 21.210 8.264 -16.598 1.00 83.69 90 PHE A O 1
ATOM 700 N N . ASP A 1 91 ? 22.241 7.650 -14.699 1.00 82.81 91 ASP A N 1
ATOM 701 C CA . ASP A 1 91 ? 22.258 6.217 -14.962 1.00 82.81 91 ASP A CA 1
ATOM 702 C C . ASP A 1 91 ? 21.152 5.450 -14.205 1.00 82.81 91 ASP A C 1
ATOM 704 O O . ASP A 1 91 ? 20.266 6.010 -13.546 1.00 82.81 91 ASP A O 1
ATOM 708 N N . ALA A 1 92 ? 21.168 4.121 -14.330 1.00 80.94 92 ALA A N 1
ATOM 709 C CA . ALA A 1 92 ? 20.218 3.249 -13.644 1.00 80.94 92 ALA A CA 1
ATOM 710 C C . ALA A 1 92 ? 20.352 3.310 -12.109 1.00 80.94 92 ALA A C 1
ATOM 712 O O . ALA A 1 92 ? 19.353 3.110 -11.411 1.00 80.94 92 ALA A O 1
ATOM 713 N N . GLU A 1 93 ? 21.548 3.598 -11.587 1.00 83.75 93 GLU A N 1
ATOM 714 C CA . GLU A 1 93 ? 21.801 3.734 -10.150 1.00 83.75 93 GLU A CA 1
ATOM 715 C C . GLU A 1 93 ? 21.177 5.023 -9.609 1.00 83.75 93 GLU A C 1
ATOM 717 O O . GLU A 1 93 ? 20.465 4.992 -8.601 1.00 83.75 93 GLU A O 1
ATOM 722 N N . CYS A 1 94 ? 21.330 6.134 -10.334 1.00 84.31 94 CYS A N 1
ATOM 723 C CA . CYS A 1 94 ? 20.661 7.400 -10.045 1.00 84.31 94 CYS A CA 1
ATOM 724 C C . CYS A 1 94 ? 19.135 7.238 -10.058 1.00 84.31 94 CYS A C 1
ATOM 726 O O . CYS A 1 94 ? 18.437 7.685 -9.140 1.00 84.31 94 CYS A O 1
ATOM 728 N N . GLY A 1 95 ? 18.612 6.526 -11.060 1.00 82.50 95 GLY A N 1
ATOM 729 C CA . GLY A 1 95 ? 17.203 6.154 -11.135 1.00 82.50 95 GLY A CA 1
ATOM 730 C C . GLY A 1 95 ? 16.729 5.349 -9.918 1.00 82.50 95 GLY A C 1
ATOM 731 O O . GLY A 1 95 ? 15.698 5.673 -9.319 1.00 82.50 95 GLY A O 1
ATOM 732 N N . LEU A 1 96 ? 17.490 4.324 -9.516 1.00 86.12 96 LEU A N 1
ATOM 733 C CA . LEU A 1 96 ? 17.193 3.505 -8.337 1.00 86.12 96 LEU A CA 1
ATOM 734 C C . LEU A 1 96 ? 17.172 4.343 -7.056 1.00 86.12 96 LEU A C 1
ATOM 736 O O . LEU A 1 96 ? 16.266 4.182 -6.234 1.00 86.12 96 LEU A O 1
ATOM 740 N N . ALA A 1 97 ? 18.153 5.230 -6.881 1.00 87.06 97 ALA A N 1
ATOM 741 C CA . ALA A 1 97 ? 18.268 6.081 -5.704 1.00 87.06 97 ALA A CA 1
ATOM 742 C C . ALA A 1 97 ? 17.046 7.000 -5.566 1.00 87.06 97 ALA A C 1
ATOM 744 O O . ALA A 1 97 ? 16.404 7.019 -4.513 1.00 87.06 97 ALA A O 1
ATOM 745 N N . ILE A 1 98 ? 16.652 7.682 -6.646 1.00 86.62 98 ILE A N 1
ATOM 746 C CA . ILE A 1 98 ? 15.469 8.557 -6.660 1.00 86.62 98 ILE A CA 1
ATOM 747 C C . ILE A 1 98 ? 14.197 7.758 -6.370 1.00 86.62 98 ILE A C 1
ATOM 749 O O . ILE A 1 98 ? 13.396 8.147 -5.516 1.00 86.62 98 ILE A O 1
ATOM 753 N N . GLY A 1 99 ? 14.022 6.610 -7.028 1.00 83.75 99 GLY A N 1
ATOM 754 C CA . GLY A 1 99 ? 12.866 5.749 -6.790 1.00 83.75 99 GLY A CA 1
ATOM 755 C C . GLY A 1 99 ? 12.807 5.214 -5.351 1.00 83.75 99 GLY A C 1
ATOM 756 O O . GLY A 1 99 ? 11.726 5.130 -4.765 1.00 83.75 99 GLY A O 1
ATOM 757 N N . SER A 1 100 ? 13.960 4.929 -4.742 1.00 86.56 100 SER A N 1
ATOM 758 C CA . SER A 1 100 ? 14.072 4.484 -3.345 1.00 86.56 100 SER A CA 1
ATOM 759 C C . SER A 1 100 ? 13.738 5.593 -2.346 1.00 86.56 100 SER A C 1
ATOM 761 O O . SER A 1 100 ? 13.055 5.336 -1.355 1.00 86.56 100 SER A O 1
ATOM 763 N N . ILE A 1 101 ? 14.142 6.838 -2.618 1.00 88.94 101 ILE A N 1
ATOM 764 C CA . ILE A 1 101 ? 13.773 8.001 -1.795 1.00 88.94 101 ILE A CA 1
ATOM 765 C C . ILE A 1 101 ? 12.253 8.200 -1.810 1.00 88.94 101 ILE A C 1
ATOM 767 O O . ILE A 1 101 ? 11.640 8.383 -0.758 1.00 88.94 101 ILE A O 1
ATOM 771 N N . LEU A 1 102 ? 11.616 8.090 -2.979 1.00 86.56 102 LEU A N 1
ATOM 772 C CA . LEU A 1 102 ? 10.156 8.178 -3.088 1.00 86.5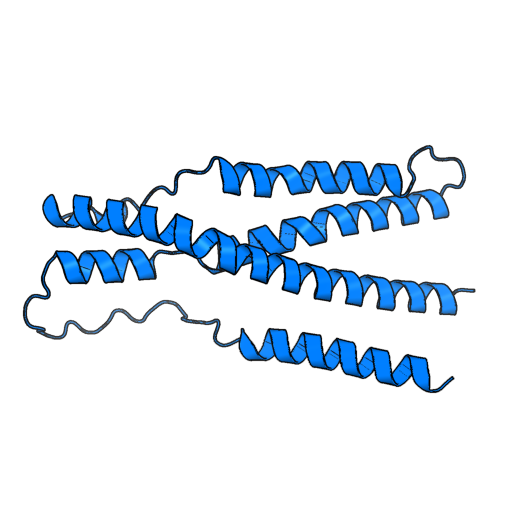6 102 LEU A CA 1
ATOM 773 C C . LEU A 1 102 ? 9.450 7.023 -2.357 1.00 86.56 102 LEU A C 1
ATOM 775 O O . LEU A 1 102 ? 8.406 7.224 -1.733 1.00 86.56 102 LEU A O 1
ATOM 779 N N . ALA A 1 103 ? 10.041 5.826 -2.367 1.00 86.44 103 ALA A N 1
ATOM 780 C CA . ALA A 1 103 ? 9.545 4.667 -1.625 1.00 86.44 103 ALA A CA 1
ATOM 781 C C . ALA A 1 103 ? 9.721 4.780 -0.097 1.00 86.44 103 ALA A C 1
ATOM 783 O O . ALA A 1 103 ? 9.016 4.095 0.653 1.00 86.44 103 ALA A O 1
ATOM 784 N N . ALA A 1 104 ? 10.600 5.664 0.388 1.00 86.38 104 ALA A N 1
ATOM 785 C CA . ALA A 1 104 ? 10.793 5.896 1.817 1.00 86.38 104 ALA A CA 1
ATOM 786 C C . ALA A 1 104 ? 9.567 6.553 2.477 1.00 86.38 104 ALA A C 1
ATOM 788 O O . ALA A 1 104 ? 9.277 6.272 3.639 1.00 86.38 104 ALA A O 1
ATOM 789 N N . GLY A 1 105 ? 8.791 7.363 1.746 1.00 83.50 105 GLY A N 1
ATOM 790 C CA . GLY A 1 105 ? 7.559 7.982 2.257 1.00 83.50 105 GLY A CA 1
ATOM 791 C C . GLY A 1 105 ? 6.550 6.956 2.805 1.00 83.50 105 GLY A C 1
ATOM 792 O O . GLY A 1 105 ? 6.183 7.029 3.982 1.00 83.50 105 GLY A O 1
ATOM 793 N N . PRO A 1 106 ? 6.143 5.949 2.008 1.00 81.25 106 PRO A N 1
ATOM 794 C CA . PRO A 1 106 ? 5.347 4.812 2.473 1.00 81.25 106 PRO A CA 1
ATOM 795 C C . PRO A 1 106 ? 5.907 4.108 3.719 1.00 81.25 106 PRO A C 1
ATOM 797 O O . PRO A 1 106 ? 5.133 3.722 4.596 1.00 81.25 106 PRO A O 1
ATOM 800 N N . LEU A 1 107 ? 7.233 3.966 3.830 1.00 81.38 107 LEU A N 1
ATOM 801 C CA . LEU A 1 107 ? 7.888 3.348 4.987 1.00 81.38 107 LEU A CA 1
ATOM 802 C C . LEU A 1 107 ? 7.770 4.219 6.246 1.00 81.38 107 LEU A C 1
ATOM 804 O O . LEU A 1 107 ? 7.427 3.713 7.315 1.00 81.38 107 LEU A O 1
ATOM 808 N N . VAL A 1 108 ? 7.995 5.528 6.119 1.00 84.56 108 VAL A N 1
ATOM 809 C CA . VAL A 1 108 ? 7.830 6.493 7.216 1.00 84.56 108 VAL A CA 1
ATOM 810 C C . VAL A 1 108 ? 6.379 6.520 7.695 1.00 84.56 108 VAL A C 1
ATOM 812 O O . VAL A 1 108 ? 6.136 6.496 8.902 1.00 84.56 108 VAL A O 1
ATOM 815 N N . LEU A 1 109 ? 5.407 6.473 6.777 1.00 80.25 109 LEU A N 1
ATOM 816 C CA . LEU A 1 109 ? 3.993 6.324 7.134 1.00 80.25 109 LEU A CA 1
ATOM 817 C C . LEU A 1 109 ? 3.749 5.020 7.906 1.00 80.25 109 LEU A C 1
ATOM 819 O O . LEU A 1 109 ? 3.068 5.024 8.922 1.00 80.25 109 LEU A O 1
ATOM 823 N N . MET A 1 110 ? 4.346 3.909 7.484 1.00 78.81 110 MET A N 1
ATOM 824 C CA . MET A 1 110 ? 4.234 2.618 8.172 1.00 78.81 110 MET A CA 1
ATOM 825 C C . MET A 1 110 ? 4.765 2.652 9.615 1.00 78.81 110 MET A C 1
ATOM 827 O O . MET A 1 110 ? 4.152 2.078 10.517 1.00 78.81 110 MET A O 1
ATOM 831 N N . LEU A 1 111 ? 5.906 3.311 9.832 1.00 82.00 111 LEU A N 1
ATOM 832 C CA . LEU A 1 111 ? 6.603 3.328 11.121 1.00 82.00 111 LEU A CA 1
ATOM 833 C C . LEU A 1 111 ? 6.070 4.399 12.082 1.00 82.00 111 LEU A C 1
ATOM 835 O O . LEU A 1 111 ? 6.033 4.165 13.290 1.00 82.00 111 LEU A O 1
ATOM 839 N N . GLY A 1 112 ? 5.662 5.560 11.564 1.00 82.31 112 GLY A N 1
ATOM 840 C CA . GLY A 1 112 ? 5.288 6.727 12.366 1.00 82.31 112 GLY A CA 1
ATOM 841 C C . GLY A 1 112 ? 3.788 7.009 12.459 1.00 82.31 112 GLY A C 1
ATOM 842 O O . GLY A 1 112 ? 3.363 7.725 13.367 1.00 82.31 112 GLY A O 1
ATOM 843 N N . HIS A 1 113 ? 2.959 6.471 11.558 1.00 80.31 113 HIS A N 1
ATOM 844 C CA . HIS A 1 113 ? 1.540 6.817 11.535 1.00 80.31 113 HIS A CA 1
ATOM 845 C C . HIS A 1 113 ? 0.784 6.148 12.688 1.00 80.31 113 HIS A C 1
ATOM 847 O O . HIS A 1 113 ? 0.599 4.928 12.733 1.00 80.31 113 HIS A O 1
ATOM 853 N N . GLN A 1 114 ? 0.301 6.964 13.627 1.00 82.81 114 GLN A N 1
ATOM 854 C CA . GLN A 1 114 ? -0.691 6.515 14.592 1.00 82.81 114 GLN A CA 1
ATOM 855 C C . GLN A 1 114 ? -2.059 6.512 13.909 1.00 82.81 114 GLN A C 1
ATOM 857 O O . GLN A 1 114 ? -2.534 7.580 13.525 1.00 82.81 114 GLN A O 1
ATOM 862 N N . PRO A 1 115 ? -2.707 5.347 13.755 1.00 83.38 115 PRO A N 1
ATOM 863 C CA . PRO A 1 115 ? -3.974 5.281 13.052 1.00 83.38 115 PRO A CA 1
ATOM 864 C C . PRO A 1 115 ? -5.028 6.047 13.850 1.00 83.38 115 PRO A C 1
ATOM 866 O O . PRO A 1 115 ? -5.346 5.690 14.991 1.00 83.38 115 PRO A O 1
ATOM 869 N N . THR A 1 116 ? -5.547 7.116 13.254 1.00 89.25 116 THR A N 1
ATOM 870 C CA . THR A 1 116 ? -6.633 7.904 13.825 1.00 89.25 116 THR A CA 1
ATOM 871 C C . THR A 1 116 ? -7.955 7.189 13.541 1.00 89.25 116 THR A C 1
ATOM 873 O O . THR A 1 116 ? -8.249 6.861 12.389 1.00 89.25 116 THR A O 1
ATOM 876 N N . PRO A 1 117 ? -8.738 6.846 14.578 1.00 91.88 117 PRO A N 1
ATOM 877 C CA . PRO A 1 117 ? -10.058 6.274 14.369 1.00 91.88 117 PRO A CA 1
ATOM 878 C C . PRO A 1 117 ? -10.992 7.310 13.713 1.00 91.88 117 PRO A C 1
ATOM 880 O O . PRO A 1 117 ? -10.877 8.498 14.022 1.00 91.88 117 PRO A O 1
ATOM 883 N N . PRO A 1 118 ? -11.925 6.880 12.846 1.00 92.38 118 PRO A N 1
ATOM 884 C CA . PRO A 1 118 ? -12.906 7.770 12.229 1.00 92.38 118 PRO A CA 1
ATOM 885 C C . PRO A 1 118 ? -13.807 8.421 13.298 1.00 92.38 118 PRO A C 1
ATOM 887 O O . PRO A 1 118 ? -14.430 7.695 14.085 1.00 92.38 118 PRO A O 1
ATOM 890 N N . PRO A 1 119 ? -13.883 9.765 13.368 1.00 92.88 119 PRO A N 1
ATOM 891 C CA . PRO A 1 119 ? -14.617 10.473 14.419 1.00 92.88 119 PRO A CA 1
ATOM 892 C C . PR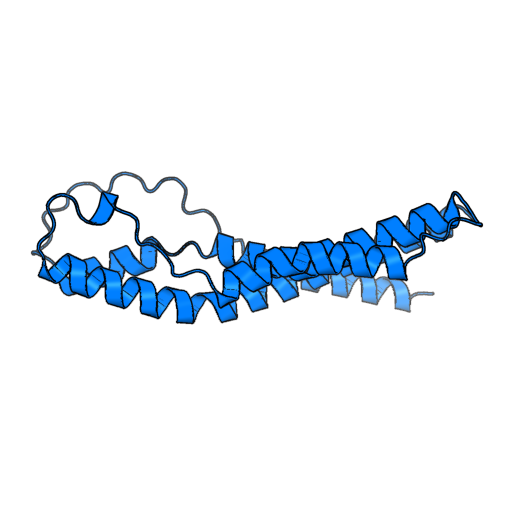O A 1 119 ? -16.133 10.238 14.356 1.00 92.88 119 PRO A C 1
ATOM 894 O O . PRO A 1 119 ? -16.817 10.313 15.377 1.00 92.88 119 PRO A O 1
ATOM 897 N N . GLU A 1 120 ? -16.666 9.875 13.187 1.00 93.31 120 GLU A N 1
ATOM 898 C CA . GLU A 1 120 ? -18.088 9.587 12.971 1.00 93.31 120 GLU A CA 1
ATOM 899 C C . GLU A 1 120 ? -18.571 8.413 13.834 1.00 93.31 120 GLU A C 1
ATOM 901 O O . GLU A 1 120 ? -19.759 8.302 14.141 1.00 93.31 120 GLU A O 1
ATOM 906 N N . ARG A 1 121 ? -17.654 7.538 14.271 1.00 91.56 121 ARG A N 1
ATOM 907 C CA . ARG A 1 121 ? -17.965 6.397 15.140 1.00 91.56 121 ARG A CA 1
ATOM 908 C C . ARG A 1 121 ? -18.233 6.778 16.591 1.00 91.56 121 ARG A C 1
ATOM 910 O O . ARG A 1 121 ? -18.684 5.915 17.341 1.00 91.56 121 ARG A O 1
ATOM 917 N N . PHE A 1 122 ? -17.977 8.021 16.994 1.00 95.25 122 PHE A N 1
ATOM 918 C CA . PHE A 1 122 ? -18.106 8.458 18.388 1.00 95.25 122 PHE A CA 1
ATOM 919 C C . PHE A 1 122 ? -19.420 9.177 18.695 1.00 95.25 122 PHE A C 1
ATOM 921 O O . PHE A 1 122 ? -19.814 9.262 19.857 1.00 95.25 122 PHE A O 1
ATOM 928 N N . ILE A 1 123 ? -20.134 9.652 17.675 1.00 95.19 123 ILE A N 1
ATOM 929 C CA . ILE A 1 123 ? -21.361 10.431 17.862 1.00 95.19 123 ILE A CA 1
ATOM 930 C C . ILE A 1 123 ? -22.454 9.540 18.472 1.00 95.19 123 ILE A C 1
ATOM 932 O O . ILE A 1 123 ? -22.847 8.525 17.895 1.00 95.19 123 ILE A O 1
ATOM 936 N N . GLY A 1 124 ? -22.936 9.918 19.661 1.00 93.50 124 GLY A N 1
ATOM 937 C CA . GLY A 1 124 ? -24.014 9.219 20.371 1.00 93.50 124 GLY A CA 1
ATOM 938 C C . GLY A 1 124 ? -23.641 7.844 20.942 1.00 93.50 124 GLY A C 1
ATOM 939 O O . GLY A 1 124 ? -24.533 7.060 21.268 1.00 93.50 124 GLY A O 1
ATOM 940 N N . LYS A 1 125 ? -22.347 7.512 21.043 1.00 94.44 125 LYS A N 1
ATOM 941 C CA . LYS A 1 125 ? -21.871 6.261 21.656 1.00 94.44 125 LYS A CA 1
ATOM 942 C C . LYS A 1 125 ? -21.472 6.472 23.112 1.00 94.44 125 LYS A C 1
ATOM 944 O O . LYS A 1 125 ? -21.081 7.568 23.500 1.00 94.44 125 LYS A O 1
ATOM 949 N N . SER A 1 126 ? -21.568 5.412 23.916 1.00 94.94 126 SER A N 1
ATOM 950 C CA . SER A 1 126 ? -21.163 5.480 25.320 1.00 94.94 126 SER A CA 1
ATOM 951 C C . SER A 1 126 ? -19.634 5.602 25.458 1.00 94.94 126 SER A C 1
ATOM 953 O O . SER A 1 126 ? -18.901 5.150 24.568 1.00 94.94 126 SER A O 1
ATOM 955 N N . PRO A 1 127 ? -19.121 6.170 26.562 1.00 94.44 127 PRO A N 1
ATOM 956 C CA . PRO A 1 127 ? -17.681 6.251 26.814 1.00 94.44 127 PRO A CA 1
ATOM 957 C C . PRO A 1 127 ? -16.983 4.882 26.788 1.00 94.44 127 PRO A C 1
ATOM 959 O O . PRO A 1 127 ? -15.885 4.751 26.243 1.00 94.44 127 PRO A O 1
ATOM 962 N N . GLU A 1 128 ? -17.638 3.835 27.295 1.00 93.62 128 GLU A N 1
ATOM 963 C CA . GLU A 1 128 ? -17.108 2.466 27.315 1.00 93.62 128 GLU A CA 1
ATOM 964 C C . GLU A 1 128 ? -16.903 1.932 25.895 1.00 93.62 128 GLU A C 1
ATOM 966 O O . GLU A 1 128 ? -15.873 1.323 25.596 1.00 93.62 128 GLU A O 1
ATOM 971 N N . TYR A 1 129 ? -17.852 2.209 24.992 1.00 94.38 129 TYR A N 1
ATOM 972 C CA . TYR A 1 129 ? -17.725 1.853 23.581 1.00 94.38 129 TYR A CA 1
ATOM 973 C C . TYR A 1 129 ? -16.484 2.506 22.962 1.00 94.38 129 TYR A C 1
ATOM 975 O O . TYR A 1 129 ? -15.710 1.825 22.290 1.00 94.38 129 TYR A O 1
ATOM 983 N N . ILE A 1 130 ? -16.269 3.804 23.206 1.00 95.31 130 ILE A N 1
ATOM 984 C CA . ILE A 1 130 ? -15.169 4.579 22.608 1.00 95.31 130 ILE A CA 1
ATOM 985 C C . ILE A 1 130 ? -13.808 4.023 23.044 1.00 95.31 130 ILE A C 1
ATOM 987 O O . ILE A 1 130 ? -12.914 3.845 22.207 1.00 95.31 130 ILE A O 1
ATOM 991 N N . VAL A 1 131 ? -13.654 3.698 24.332 1.00 95.19 131 VAL A N 1
ATOM 992 C CA . VAL A 1 131 ? -12.414 3.131 24.885 1.00 95.19 131 VAL A CA 1
ATOM 993 C C . VAL A 1 131 ? -12.120 1.761 24.273 1.00 95.19 131 VAL A C 1
ATOM 995 O O . VAL A 1 131 ? -11.014 1.528 23.775 1.00 95.19 131 VAL A O 1
ATOM 998 N N . VAL A 1 132 ? -13.110 0.860 24.254 1.00 95.50 132 VAL A N 1
ATOM 999 C CA . VAL A 1 132 ? -12.944 -0.479 23.667 1.00 95.50 132 VAL A CA 1
ATOM 1000 C C . VAL A 1 132 ? -12.637 -0.376 22.175 1.00 95.50 132 VAL A C 1
ATOM 1002 O O . VAL A 1 132 ? -11.680 -0.992 21.703 1.00 95.50 132 VAL A O 1
ATOM 1005 N N . TYR A 1 133 ? -13.407 0.426 21.440 1.00 95.88 133 TYR A N 1
ATOM 1006 C CA . TYR A 1 133 ? -13.248 0.627 20.003 1.00 95.88 133 TYR A CA 1
ATOM 1007 C C . TYR A 1 133 ? -11.838 1.115 19.662 1.00 95.88 133 TYR A C 1
ATOM 1009 O O . TYR A 1 133 ? -11.144 0.498 18.854 1.00 95.88 133 TYR A O 1
ATOM 1017 N N . THR A 1 134 ? -11.374 2.176 20.327 1.00 95.62 134 THR A N 1
ATOM 1018 C CA . THR A 1 134 ? -10.070 2.795 20.049 1.00 95.62 134 THR A CA 1
ATOM 1019 C C . THR A 1 134 ? -8.919 1.829 20.324 1.00 95.62 134 THR A C 1
ATOM 1021 O O . THR A 1 134 ? -7.986 1.723 19.522 1.00 95.62 134 THR A O 1
ATOM 1024 N N . ASN A 1 135 ? -8.993 1.076 21.425 1.00 95.00 135 ASN A N 1
ATOM 1025 C CA . ASN A 1 135 ? -7.982 0.080 21.778 1.00 95.00 135 ASN A CA 1
ATOM 1026 C C . ASN A 1 135 ? -7.936 -1.070 20.768 1.00 95.00 135 ASN A C 1
ATOM 1028 O O . ASN A 1 135 ? -6.855 -1.461 20.317 1.00 95.00 135 ASN A O 1
ATOM 1032 N N . VAL A 1 136 ? -9.102 -1.591 20.375 1.00 94.69 136 VAL A N 1
ATOM 1033 C CA . VAL A 1 136 ? -9.198 -2.669 19.384 1.00 94.69 136 VAL A CA 1
ATOM 1034 C C . VAL A 1 136 ? -8.707 -2.192 18.020 1.00 94.69 136 VAL A C 1
ATOM 1036 O O . VAL A 1 136 ? -7.897 -2.884 17.405 1.00 94.69 136 VAL A O 1
ATOM 1039 N N . TYR A 1 137 ? -9.116 -1.002 17.578 1.00 94.75 137 TYR A N 1
ATOM 1040 C CA . TYR A 1 137 ? -8.707 -0.412 16.304 1.00 94.75 137 TYR A CA 1
ATOM 1041 C C . TYR A 1 137 ? -7.186 -0.236 16.223 1.00 94.75 137 TYR A C 1
ATOM 1043 O O . TYR A 1 137 ? -6.551 -0.722 15.283 1.00 94.75 137 TYR A O 1
ATOM 1051 N N . LYS A 1 138 ? -6.562 0.363 17.249 1.00 93.12 138 LYS A N 1
ATOM 1052 C CA . LYS A 1 138 ? -5.098 0.531 17.315 1.00 93.12 138 LYS A CA 1
ATOM 1053 C C . LYS A 1 138 ? -4.368 -0.814 17.317 1.00 93.12 138 LYS A C 1
ATOM 1055 O O . LYS A 1 138 ? -3.412 -0.998 16.559 1.00 93.12 138 LYS A O 1
ATOM 1060 N N . LYS A 1 139 ? -4.825 -1.770 18.134 1.00 93.19 139 LYS A N 1
ATOM 1061 C CA . LYS A 1 139 ? -4.225 -3.111 18.229 1.00 93.19 139 LYS A CA 1
ATOM 1062 C C . LYS A 1 139 ? -4.316 -3.859 16.900 1.00 93.19 139 LYS A C 1
ATOM 1064 O O . LYS A 1 139 ? -3.317 -4.403 16.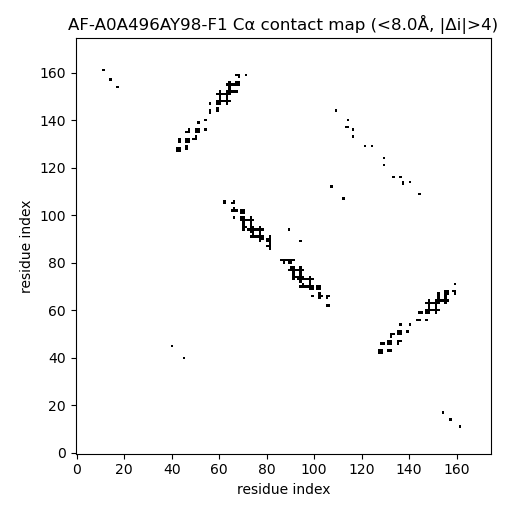430 1.00 93.19 139 LYS A O 1
ATOM 1069 N N . ARG A 1 140 ? -5.495 -3.869 16.276 1.00 92.06 140 ARG A N 1
ATOM 1070 C CA . ARG A 1 140 ? -5.727 -4.565 15.008 1.00 92.06 140 ARG A CA 1
ATOM 1071 C C . ARG A 1 140 ? -5.005 -3.908 13.845 1.00 92.06 140 ARG A C 1
ATOM 1073 O O . ARG A 1 140 ? -4.451 -4.633 13.028 1.00 92.06 140 ARG A O 1
ATOM 1080 N N . THR A 1 141 ? -4.931 -2.581 13.792 1.00 90.94 141 THR A N 1
ATOM 1081 C CA . THR A 1 141 ? -4.185 -1.895 12.729 1.00 90.94 141 THR A CA 1
ATOM 1082 C C . THR A 1 141 ? -2.724 -2.338 12.706 1.00 90.94 141 THR A C 1
ATOM 1084 O O . THR A 1 141 ? -2.230 -2.739 11.657 1.00 90.94 141 THR A O 1
ATOM 1087 N N . ARG A 1 142 ? -2.056 -2.378 13.869 1.00 88.50 142 ARG A N 1
ATOM 1088 C CA . ARG A 1 142 ? -0.666 -2.860 13.982 1.00 88.50 142 ARG A CA 1
ATOM 1089 C C . ARG A 1 142 ? -0.514 -4.334 13.610 1.00 88.50 142 ARG A C 1
ATOM 1091 O O . ARG A 1 142 ? 0.500 -4.730 13.045 1.00 88.50 142 ARG A O 1
ATOM 1098 N N . GLN A 1 143 ? -1.509 -5.150 13.950 1.00 90.25 143 GLN A N 1
ATOM 1099 C CA . GLN A 1 143 ? -1.499 -6.575 13.635 1.00 90.25 143 GLN A CA 1
ATOM 1100 C C . GLN A 1 143 ? -1.700 -6.837 12.135 1.00 90.25 143 GLN A C 1
ATOM 1102 O O . GLN A 1 143 ? -1.123 -7.779 11.601 1.00 90.25 143 GLN A O 1
ATOM 1107 N N . LEU A 1 144 ? -2.521 -6.027 11.462 1.00 88.31 144 LEU A N 1
ATOM 1108 C CA . LEU A 1 144 ? -2.865 -6.214 10.054 1.00 88.31 144 LEU A CA 1
ATOM 1109 C C . LEU A 1 144 ? -1.905 -5.505 9.095 1.00 88.31 144 LEU A C 1
ATOM 1111 O O . LEU A 1 144 ? -1.721 -5.999 7.986 1.00 88.31 144 LEU A O 1
ATOM 1115 N N . SER A 1 145 ? -1.274 -4.395 9.486 1.00 88.12 145 SER A N 1
ATOM 1116 C CA . SER A 1 145 ? -0.405 -3.635 8.580 1.00 88.12 145 SER A CA 1
ATOM 1117 C C . SER A 1 145 ? 0.716 -4.504 8.004 1.00 88.12 145 SER A C 1
ATOM 1119 O O . SER A 1 145 ? 0.872 -4.589 6.791 1.00 88.12 145 SER A O 1
ATOM 1121 N N . ARG A 1 146 ? 1.436 -5.240 8.858 1.00 88.00 146 ARG A N 1
ATOM 1122 C CA . ARG A 1 146 ? 2.569 -6.092 8.460 1.00 88.00 146 ARG A CA 1
ATOM 1123 C C . ARG A 1 146 ? 2.210 -7.157 7.412 1.00 88.00 146 ARG A C 1
ATOM 1125 O O . ARG A 1 146 ? 2.844 -7.152 6.359 1.00 88.00 146 ARG A O 1
ATOM 1132 N N . PRO A 1 147 ? 1.228 -8.056 7.638 1.00 89.81 147 PRO A N 1
ATOM 1133 C CA . PRO A 1 147 ? 0.923 -9.100 6.664 1.00 89.81 147 PRO A CA 1
ATOM 1134 C C . PRO A 1 147 ? 0.370 -8.538 5.351 1.00 89.81 147 PRO A C 1
ATOM 1136 O O . PRO A 1 147 ? 0.769 -9.004 4.289 1.00 89.81 147 PRO A O 1
ATOM 1139 N N . TYR A 1 148 ? -0.498 -7.519 5.391 1.00 89.19 148 TYR A N 1
ATOM 1140 C CA . TYR A 1 148 ? -1.051 -6.945 4.160 1.00 89.19 148 TYR A CA 1
ATOM 1141 C C . TYR A 1 148 ? -0.012 -6.147 3.369 1.00 89.19 148 TYR A C 1
ATOM 1143 O O . TYR A 1 148 ? -0.029 -6.184 2.143 1.00 89.19 148 TYR A O 1
ATOM 1151 N N . THR A 1 149 ? 0.927 -5.472 4.030 1.00 89.25 149 THR A N 1
ATOM 1152 C CA . THR A 1 149 ? 2.046 -4.829 3.332 1.00 89.25 149 THR A CA 1
ATOM 1153 C C . THR A 1 149 ? 3.006 -5.852 2.748 1.00 89.25 149 THR A C 1
ATOM 1155 O O . THR A 1 149 ? 3.370 -5.707 1.587 1.00 89.25 149 THR A O 1
ATOM 1158 N N . ALA A 1 150 ? 3.343 -6.922 3.472 1.00 88.94 150 ALA A N 1
ATOM 1159 C CA . ALA A 1 150 ? 4.139 -8.016 2.912 1.00 88.94 150 ALA A CA 1
ATOM 1160 C C . ALA A 1 150 ? 3.462 -8.621 1.669 1.00 88.94 150 ALA A C 1
ATOM 1162 O O . ALA A 1 150 ? 4.100 -8.825 0.640 1.00 88.94 150 ALA A O 1
ATOM 1163 N N . GLN A 1 151 ? 2.145 -8.820 1.727 1.00 89.44 151 GLN A N 1
ATOM 1164 C CA . GLN A 1 151 ? 1.351 -9.252 0.579 1.00 89.44 151 GLN A CA 1
ATOM 1165 C C . GLN A 1 151 ? 1.426 -8.247 -0.584 1.00 89.44 151 GLN A C 1
ATOM 1167 O O . GLN A 1 151 ? 1.604 -8.647 -1.732 1.00 89.44 151 GLN A O 1
ATOM 1172 N N . GLY A 1 152 ? 1.341 -6.946 -0.297 1.00 89.19 152 GLY A N 1
ATOM 1173 C CA . GLY A 1 152 ? 1.549 -5.884 -1.283 1.00 89.19 152 GLY A CA 1
ATOM 1174 C C . GLY A 1 152 ? 2.929 -5.931 -1.939 1.00 89.19 152 GLY A C 1
ATOM 1175 O O . GLY A 1 152 ? 3.029 -5.793 -3.152 1.00 89.19 152 GLY A O 1
ATOM 1176 N N . MET A 1 153 ? 3.991 -6.200 -1.177 1.00 91.38 153 MET A N 1
ATOM 1177 C CA . MET A 1 153 ? 5.345 -6.339 -1.729 1.00 91.38 153 MET A CA 1
ATOM 1178 C C . MET A 1 153 ? 5.433 -7.518 -2.702 1.00 91.38 153 MET A C 1
ATOM 1180 O O . MET A 1 153 ? 5.979 -7.368 -3.791 1.00 91.38 153 MET A O 1
ATOM 1184 N N . VAL A 1 154 ? 4.839 -8.667 -2.360 1.00 90.75 154 VAL A N 1
ATOM 1185 C CA . VAL A 1 154 ? 4.783 -9.831 -3.262 1.00 90.75 154 VAL A CA 1
ATOM 1186 C C . VAL A 1 154 ? 4.062 -9.478 -4.564 1.00 90.75 154 VAL A C 1
ATOM 1188 O O . VAL A 1 154 ? 4.570 -9.775 -5.644 1.00 90.75 154 VAL A O 1
ATOM 1191 N N . ILE A 1 155 ? 2.913 -8.799 -4.478 1.00 89.44 155 ILE A N 1
ATOM 1192 C CA . ILE A 1 155 ? 2.171 -8.329 -5.658 1.00 89.44 155 ILE A CA 1
ATOM 1193 C C . ILE A 1 155 ? 3.031 -7.361 -6.484 1.00 89.44 155 ILE A C 1
ATOM 1195 O O . ILE A 1 155 ? 3.113 -7.504 -7.703 1.00 89.44 155 ILE A O 1
ATOM 1199 N N . GLY A 1 156 ? 3.713 -6.419 -5.830 1.00 88.31 156 GLY A N 1
ATOM 1200 C CA . GLY A 1 156 ? 4.633 -5.481 -6.469 1.00 88.31 156 GLY A CA 1
ATOM 1201 C C . GLY A 1 156 ? 5.756 -6.183 -7.235 1.00 88.31 156 GLY A C 1
ATOM 1202 O O . GLY A 1 156 ? 5.981 -5.861 -8.397 1.00 88.31 156 GLY A O 1
ATOM 1203 N N . CYS A 1 157 ? 6.402 -7.193 -6.642 1.00 87.31 1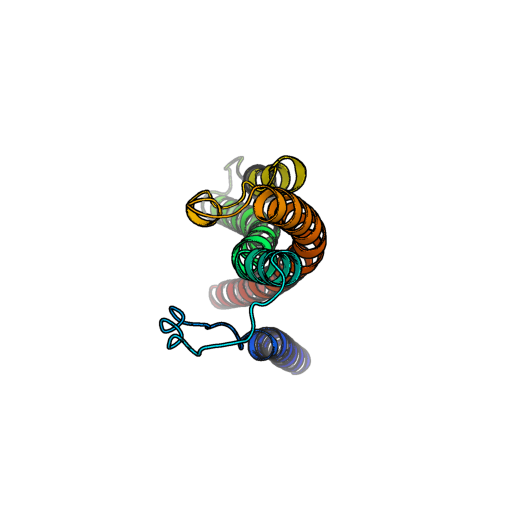57 CYS A N 1
ATOM 1204 C CA . CYS A 1 157 ? 7.457 -7.971 -7.303 1.00 87.31 157 CYS A CA 1
ATOM 1205 C C . CYS A 1 157 ? 6.953 -8.677 -8.563 1.00 87.31 157 CYS A C 1
ATOM 1207 O O . CYS A 1 157 ? 7.637 -8.683 -9.584 1.00 87.31 157 CYS A O 1
ATOM 1209 N N . VAL A 1 158 ? 5.750 -9.253 -8.504 1.00 87.75 158 VAL A N 1
ATOM 1210 C CA . VAL A 1 158 ? 5.132 -9.920 -9.656 1.00 87.75 158 VAL A CA 1
ATOM 1211 C C . VAL A 1 158 ? 4.869 -8.922 -10.786 1.00 87.75 158 VAL A C 1
ATOM 1213 O O . VAL A 1 158 ? 5.200 -9.209 -11.936 1.00 87.75 158 VAL A O 1
ATOM 1216 N N . ILE A 1 159 ? 4.320 -7.744 -10.469 1.00 88.56 159 ILE A N 1
ATOM 1217 C CA . ILE A 1 159 ? 4.049 -6.693 -11.462 1.00 88.56 159 ILE A CA 1
ATOM 1218 C C . ILE A 1 159 ? 5.358 -6.199 -12.084 1.00 88.56 159 ILE A C 1
ATOM 1220 O O . ILE A 1 159 ? 5.499 -6.212 -13.306 1.00 88.56 159 ILE A O 1
ATOM 1224 N N . THR A 1 160 ? 6.330 -5.812 -11.257 1.00 87.44 160 THR A N 1
ATOM 1225 C CA . THR A 1 160 ? 7.626 -5.307 -11.720 1.00 87.44 160 THR A CA 1
ATOM 1226 C C . THR A 1 160 ? 8.372 -6.342 -12.559 1.00 87.44 160 THR A C 1
ATOM 1228 O O . THR A 1 160 ? 8.865 -6.015 -13.636 1.00 87.44 160 THR A O 1
ATOM 1231 N N . GLY A 1 161 ? 8.434 -7.599 -12.109 1.00 85.69 161 GLY A N 1
ATOM 1232 C CA . GLY A 1 161 ? 9.092 -8.675 -12.849 1.00 85.69 161 GLY A CA 1
ATOM 1233 C C . GLY A 1 161 ? 8.421 -8.946 -14.197 1.00 85.69 161 GLY A C 1
ATOM 1234 O O . GLY A 1 161 ? 9.106 -9.091 -15.208 1.00 85.69 161 GLY A O 1
ATOM 1235 N N . GLY A 1 162 ? 7.085 -8.943 -14.234 1.00 84.94 162 GLY A N 1
ATOM 1236 C CA . GLY A 1 162 ? 6.320 -9.079 -15.474 1.00 84.94 162 GLY A CA 1
ATOM 1237 C C . GLY A 1 162 ? 6.593 -7.946 -16.468 1.00 84.94 162 GLY A C 1
ATOM 1238 O O . GLY A 1 162 ? 6.850 -8.213 -17.642 1.00 84.94 162 GLY A O 1
ATOM 1239 N N . LEU A 1 163 ? 6.604 -6.696 -15.994 1.00 87.00 163 LEU A N 1
ATOM 1240 C CA . LEU A 1 163 ? 6.926 -5.526 -16.818 1.00 87.00 163 LEU A CA 1
ATOM 1241 C C . LEU A 1 163 ? 8.370 -5.564 -17.331 1.00 87.00 163 LEU A C 1
ATOM 1243 O O . LEU A 1 163 ? 8.600 -5.303 -18.508 1.00 87.00 163 LEU A O 1
ATOM 1247 N N . GLY A 1 164 ? 9.333 -5.936 -16.485 1.00 85.19 164 GLY A N 1
ATOM 1248 C CA . GLY A 1 164 ? 10.738 -6.052 -16.879 1.00 85.19 164 GLY A CA 1
ATOM 1249 C C . GLY A 1 164 ? 10.955 -7.079 -17.994 1.00 85.19 164 GLY A C 1
ATOM 1250 O O . GLY A 1 164 ? 11.664 -6.798 -18.959 1.00 85.19 164 GLY A O 1
ATOM 1251 N N . ILE A 1 165 ? 10.292 -8.240 -17.910 1.00 86.88 165 ILE A N 1
ATOM 1252 C CA . ILE A 1 165 ? 10.340 -9.259 -18.970 1.00 86.88 165 ILE A CA 1
ATOM 1253 C C . ILE A 1 165 ? 9.743 -8.713 -20.270 1.00 86.88 165 ILE A C 1
ATOM 1255 O O . ILE A 1 165 ? 10.367 -8.854 -21.320 1.00 86.88 165 ILE A O 1
ATOM 1259 N N . LEU A 1 166 ? 8.566 -8.078 -20.206 1.00 87.06 166 LEU A N 1
ATOM 1260 C CA . LEU A 1 166 ? 7.903 -7.513 -21.384 1.00 87.06 166 LEU A CA 1
ATOM 1261 C C . LEU A 1 166 ? 8.784 -6.465 -22.075 1.00 87.06 166 LEU A C 1
ATOM 1263 O O . LEU A 1 166 ? 8.955 -6.517 -23.291 1.00 87.06 166 LEU A O 1
ATOM 1267 N N . MET A 1 167 ? 9.387 -5.557 -21.303 1.00 84.75 167 MET A N 1
ATOM 1268 C CA . MET A 1 167 ? 10.285 -4.541 -21.850 1.00 84.75 167 MET A CA 1
ATOM 1269 C C . MET A 1 167 ? 11.522 -5.167 -22.490 1.00 84.75 167 MET A C 1
ATOM 1271 O O . MET A 1 167 ? 11.884 -4.779 -23.596 1.00 84.75 167 MET A O 1
ATOM 1275 N N . GLY A 1 168 ? 12.136 -6.169 -21.853 1.00 83.75 168 GLY A N 1
ATOM 1276 C CA . GLY A 1 168 ? 13.273 -6.889 -22.434 1.00 83.75 168 GLY A CA 1
ATOM 1277 C C . GLY A 1 168 ? 12.956 -7.496 -23.804 1.00 83.75 168 GLY A C 1
ATOM 1278 O O . GLY A 1 168 ? 13.777 -7.415 -24.710 1.00 83.75 168 GLY A O 1
ATOM 1279 N N . GLN A 1 169 ? 11.742 -8.026 -23.987 1.00 85.50 169 GLN A N 1
ATOM 1280 C CA . GLN A 1 169 ? 11.303 -8.556 -25.283 1.00 85.50 169 GLN A CA 1
ATOM 1281 C C . GLN A 1 169 ? 11.101 -7.468 -26.336 1.00 85.50 169 GLN A C 1
ATOM 1283 O O . GLN A 1 169 ? 11.378 -7.699 -27.507 1.00 85.50 169 GLN A O 1
ATOM 1288 N N . ILE A 1 170 ? 10.583 -6.303 -25.945 1.00 87.00 170 ILE A N 1
ATOM 1289 C CA . ILE A 1 170 ? 10.411 -5.180 -26.871 1.00 87.00 170 ILE A CA 1
ATOM 1290 C C . ILE A 1 170 ? 11.779 -4.711 -27.371 1.00 87.00 170 ILE A C 1
ATOM 1292 O O . ILE A 1 170 ? 11.933 -4.504 -28.568 1.00 87.00 170 ILE A O 1
ATOM 1296 N N . PHE A 1 171 ? 12.772 -4.613 -26.481 1.00 83.62 171 PHE A N 1
ATOM 1297 C CA . PHE A 1 171 ? 14.135 -4.244 -26.865 1.00 83.62 171 PHE A CA 1
ATOM 1298 C C . PHE A 1 171 ? 14.792 -5.281 -27.785 1.00 83.62 171 PHE A C 1
ATOM 1300 O O . PHE A 1 171 ? 15.340 -4.889 -28.804 1.00 83.62 171 PHE A O 1
ATOM 1307 N N . GLU A 1 172 ? 14.669 -6.580 -27.490 1.00 88.62 172 GLU A N 1
ATOM 1308 C CA . GLU A 1 172 ? 15.228 -7.654 -28.339 1.00 88.62 172 GLU A CA 1
ATOM 1309 C C . GLU A 1 172 ? 14.619 -7.675 -29.757 1.00 88.62 172 GLU A C 1
ATOM 1311 O O . GLU A 1 172 ? 15.257 -8.161 -30.677 1.00 88.62 172 GLU A O 1
ATOM 1316 N N . ASN A 1 173 ? 13.402 -7.150 -29.954 1.00 90.06 173 ASN A N 1
ATOM 1317 C CA . ASN A 1 173 ? 12.763 -7.066 -31.277 1.00 90.06 173 ASN A CA 1
ATOM 1318 C C . ASN A 1 173 ? 13.069 -5.764 -32.042 1.00 90.06 173 ASN A C 1
ATOM 1320 O O . ASN A 1 173 ? 12.639 -5.631 -33.187 1.00 90.06 173 ASN A O 1
ATOM 1324 N N . LEU A 1 174 ? 13.691 -4.775 -31.395 1.00 87.62 174 LEU A N 1
ATOM 1325 C CA . LEU A 1 174 ? 14.051 -3.496 -32.019 1.00 87.62 174 LEU A CA 1
ATOM 1326 C C . LEU A 1 174 ? 15.468 -3.504 -32.610 1.00 87.62 174 LEU A C 1
ATOM 1328 O O . LEU A 1 174 ? 15.771 -2.628 -33.418 1.00 87.62 174 LEU A O 1
ATOM 1332 N N . GLU A 1 175 ? 16.306 -4.456 -32.196 1.00 84.25 175 GLU A N 1
ATOM 1333 C CA . GLU A 1 175 ? 17.644 -4.730 -32.746 1.00 84.25 175 GLU A CA 1
ATOM 1334 C C . GLU A 1 175 ? 17.570 -5.704 -33.931 1.00 84.25 175 GLU A C 1
ATOM 1336 O O . GLU A 1 175 ? 18.319 -5.480 -34.910 1.00 84.25 175 GLU A O 1
#

Nearest PDB structures (foldseek):
  6h2f-assembly1_A  TM=2.199E-01  e=1.518E+00  Aeromonas hydrophila subsp. hydrophila AL09-71
  3zx6-assembly1_A  TM=2.926E-01  e=4.457E+00  Archaeoglobus fulgidus DSM 4304
  3zx6-assembly1_B  TM=2.552E-01  e=8.424E+00  Archaeoglobus fulgidus DSM 4304

Mean predicted aligned error: 8.36 Å

Radius of gyration: 22.68 Å; Cα contacts (8 Å, |Δi|>4): 147; chains: 1; bounding box: 62×36×60 Å

Sequence (175 aa):
MKVRSTFRILALLIALLIFRSHSVFGRGPRPKKPEVKRKPISAEVQAKRDAEDDLNKRFWIGTGCAFILLPALGCFAGASVARVNPGSDFDAECGLAIGSILAAGPLVLMLGHQPTPPPERFIGKSPEYIVVYTNVYKKRTRQLSRPYTAQGMVIGCVITGGLGILMGQIFE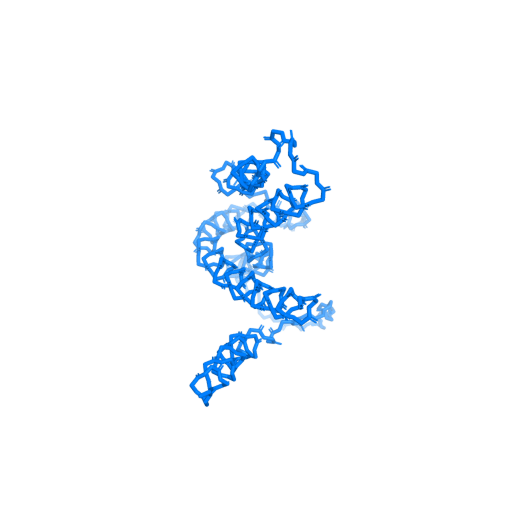NLE

Solvent-accessible surface area (backbone atoms only — not comparable to full-atom values): 9679 Å² total; per-residue (Å²): 127,69,72,69,54,57,56,50,56,50,53,51,49,52,49,49,52,59,50,63,73,56,63,88,70,70,86,61,85,74,72,82,72,77,89,68,94,62,78,85,67,54,56,64,62,50,22,50,51,53,32,60,68,71,56,62,58,64,58,31,21,49,44,17,20,44,51,42,42,37,21,51,51,18,25,52,50,13,46,52,46,31,68,77,37,81,82,53,92,48,31,39,65,54,15,30,52,56,12,43,58,61,24,42,53,52,51,49,48,70,76,68,59,74,80,77,75,70,69,81,75,52,72,94,53,55,72,69,31,52,54,51,20,53,53,46,30,52,55,48,48,67,64,48,39,57,60,34,18,52,51,12,30,54,52,17,49,52,54,51,53,52,52,51,54,54,51,52,53,54,55,68,72,72,111

pLDDT: mean 83.37, std 11.47, range [44.59, 95.88]

Secondary structure (DSSP, 8-state):
-THHHHHHHHHHHHHHHHHHHH------S-------------HHHHHHHHHHHT--HHHHHHHHHHHHHHHHHHHHHHHHHHHHSTT-S--HHHHHHHHHHHHHHHHHHHHH-PPPPPGGGSTT--HHHHHHHHHHHHHHHHHHHHHHHHHHHHHHHHHHHHHHHHHHHHHHTT-